Protein AF-A0A164AVZ6-F1 (afdb_monomer_lite)

Sequence (106 aa):
MTRRPTENCCLLKRELVEASGFGYREERVLPAMLRSVDRLLREVTGPLQDRCGPQARVLTAEVHGDEVRGLAFCPGKVLRYVLAARNRRIKTTEMLRLARSSRPAA

Structure (mmCIF, N/CA/C/O backbone):
data_AF-A0A164AVZ6-F1
#
_entry.id   AF-A0A164AVZ6-F1
#
loop_
_atom_site.group_PDB
_atom_site.id
_atom_site.type_symbol
_atom_site.label_atom_id
_atom_site.label_alt_id
_atom_site.label_comp_id
_atom_site.label_asym_id
_atom_site.label_entity_id
_atom_site.label_seq_id
_atom_site.pdbx_PDB_ins_code
_atom_site.Cartn_x
_atom_site.Cartn_y
_atom_site.Cartn_z
_atom_site.occupancy
_atom_site.B_iso_or_equiv
_atom_site.auth_seq_id
_atom_site.auth_comp_id
_atom_site.auth_asym_id
_atom_site.auth_atom_id
_atom_site.pdbx_PDB_model_num
ATOM 1 N N . MET A 1 1 ? 19.425 -33.911 -21.487 1.00 36.34 1 MET A N 1
ATOM 2 C CA . MET A 1 1 ? 18.498 -32.980 -22.172 1.00 36.34 1 MET A CA 1
ATOM 3 C C . MET A 1 1 ? 18.351 -31.710 -21.340 1.00 36.34 1 MET A C 1
ATOM 5 O O . MET A 1 1 ? 17.480 -31.635 -20.486 1.00 36.34 1 MET A O 1
ATOM 9 N N . THR A 1 2 ? 19.228 -30.728 -21.532 1.00 31.94 2 THR A N 1
ATOM 10 C CA . THR A 1 2 ? 19.170 -29.433 -20.837 1.00 31.94 2 THR A CA 1
ATOM 11 C C . THR A 1 2 ? 18.473 -28.418 -21.741 1.00 31.94 2 THR A C 1
ATOM 13 O O . THR A 1 2 ? 19.026 -27.957 -22.737 1.00 31.94 2 THR A O 1
ATOM 16 N N . ARG A 1 3 ? 17.206 -28.112 -21.434 1.00 36.84 3 ARG A N 1
ATOM 17 C CA . ARG A 1 3 ? 16.460 -27.039 -22.104 1.00 36.84 3 ARG A CA 1
ATOM 18 C C . ARG A 1 3 ? 17.034 -25.691 -21.663 1.00 36.84 3 ARG A C 1
ATOM 20 O O . ARG A 1 3 ? 17.064 -25.392 -20.473 1.00 36.84 3 ARG A O 1
ATOM 27 N N . ARG A 1 4 ? 17.486 -24.898 -22.636 1.00 49.94 4 ARG A N 1
ATOM 28 C CA . ARG A 1 4 ? 17.880 -23.492 -22.469 1.00 49.94 4 ARG A CA 1
ATOM 29 C C . ARG A 1 4 ? 16.683 -22.689 -21.930 1.00 49.94 4 ARG A C 1
ATOM 31 O O . ARG A 1 4 ? 15.599 -22.830 -22.500 1.00 49.94 4 ARG A O 1
ATOM 38 N N . PRO A 1 5 ? 16.833 -21.829 -20.911 1.00 37.97 5 PRO A N 1
ATOM 39 C CA . PRO A 1 5 ? 15.819 -20.836 -20.613 1.00 37.97 5 PRO A CA 1
ATOM 40 C C . PRO A 1 5 ? 16.030 -19.617 -21.520 1.00 37.97 5 PRO A C 1
ATOM 42 O O . PRO A 1 5 ? 16.968 -18.845 -21.360 1.00 37.97 5 PRO A O 1
ATOM 45 N N . THR A 1 6 ? 15.137 -19.537 -22.504 1.00 41.84 6 THR A N 1
ATOM 46 C CA . THR A 1 6 ? 14.626 -18.377 -23.252 1.00 41.84 6 THR A CA 1
ATOM 47 C C . THR A 1 6 ? 15.135 -16.982 -22.866 1.00 41.84 6 THR A C 1
ATOM 49 O O . THR A 1 6 ? 14.939 -16.499 -21.751 1.00 41.84 6 THR A O 1
ATOM 52 N N . GLU A 1 7 ? 15.631 -16.299 -23.895 1.00 41.47 7 GLU A N 1
ATOM 53 C CA . GLU A 1 7 ? 16.200 -14.947 -23.995 1.00 41.47 7 GLU A CA 1
ATOM 54 C C . GLU A 1 7 ? 15.246 -13.780 -23.637 1.00 41.47 7 GLU A C 1
ATOM 56 O O . GLU A 1 7 ? 15.577 -12.617 -23.849 1.00 41.47 7 GLU A O 1
ATOM 61 N N . ASN A 1 8 ? 14.091 -14.042 -23.014 1.00 38.91 8 ASN A N 1
ATOM 62 C CA . ASN A 1 8 ? 13.092 -13.013 -22.685 1.00 38.91 8 ASN A CA 1
ATOM 63 C C . ASN A 1 8 ? 13.305 -12.315 -21.327 1.00 38.91 8 ASN A C 1
ATOM 65 O O . ASN A 1 8 ? 12.695 -11.278 -21.075 1.00 38.91 8 ASN A O 1
ATOM 69 N N . CYS A 1 9 ? 14.181 -12.823 -20.451 1.00 36.72 9 CYS A N 1
ATOM 70 C CA . CYS A 1 9 ? 14.457 -12.190 -19.148 1.00 36.72 9 CYS A CA 1
ATOM 71 C C . CYS A 1 9 ? 15.317 -10.915 -19.247 1.00 36.72 9 CYS A C 1
ATOM 73 O O . CYS A 1 9 ? 15.373 -10.127 -18.303 1.00 36.72 9 CYS A O 1
ATOM 75 N N . CYS A 1 10 ? 15.990 -10.693 -20.377 1.00 39.62 10 CYS A N 1
ATOM 76 C CA . CYS A 1 10 ? 16.907 -9.565 -20.547 1.00 39.62 10 CYS A CA 1
ATOM 77 C C . CYS A 1 10 ? 16.208 -8.263 -20.976 1.00 39.62 10 CYS A C 1
ATOM 79 O O . CYS A 1 10 ? 16.800 -7.193 -20.847 1.00 39.62 10 CYS A O 1
ATOM 81 N N . LEU A 1 11 ? 14.956 -8.322 -21.442 1.00 41.47 11 LEU A N 1
ATOM 82 C CA . LEU A 1 11 ? 14.255 -7.149 -21.982 1.00 41.47 11 LEU A CA 1
ATOM 83 C C . LEU A 1 11 ? 13.739 -6.200 -20.890 1.00 41.47 11 LEU A C 1
ATOM 85 O O . LEU A 1 11 ? 13.842 -4.987 -21.043 1.00 41.47 11 LEU A O 1
ATOM 89 N N . LEU A 1 12 ? 13.331 -6.721 -19.727 1.00 41.62 12 LEU A N 1
ATOM 90 C CA . LEU A 1 12 ? 12.918 -5.877 -18.594 1.00 41.62 12 LEU A CA 1
ATOM 91 C C . LEU A 1 12 ? 14.091 -5.135 -17.932 1.00 41.62 12 LEU A C 1
ATOM 93 O O . LEU A 1 12 ? 13.892 -4.084 -17.328 1.00 41.62 12 LEU A O 1
ATOM 97 N N . LYS A 1 13 ? 15.325 -5.642 -18.069 1.00 42.19 13 LYS A N 1
ATOM 98 C CA . LYS A 1 13 ? 16.529 -4.924 -17.619 1.00 42.19 13 LYS A CA 1
ATOM 99 C C . LYS A 1 13 ? 16.971 -3.843 -18.604 1.00 42.19 13 LYS A C 1
ATOM 101 O O . LYS A 1 13 ? 17.581 -2.872 -18.171 1.00 42.19 13 LYS A O 1
ATOM 106 N N . ARG A 1 14 ? 16.665 -3.987 -19.898 1.00 37.44 14 ARG A N 1
ATOM 107 C CA . ARG A 1 14 ? 17.032 -2.994 -20.915 1.00 37.44 14 ARG A CA 1
ATOM 108 C C . ARG A 1 14 ? 16.081 -1.810 -20.958 1.00 37.44 14 ARG A C 1
ATOM 110 O O . ARG A 1 14 ? 16.566 -0.692 -20.983 1.00 37.44 14 ARG A O 1
ATOM 117 N N . GLU A 1 15 ? 14.770 -2.002 -20.845 1.00 37.34 15 GLU A N 1
ATOM 118 C CA . GLU A 1 15 ? 13.836 -0.862 -20.907 1.00 37.34 15 GLU A CA 1
ATOM 119 C C . GLU A 1 15 ? 13.956 0.106 -19.717 1.00 37.34 15 GLU A C 1
ATOM 121 O O . GLU A 1 15 ? 13.658 1.292 -19.848 1.00 37.34 15 GLU A O 1
ATOM 126 N N . LEU A 1 16 ? 14.441 -0.361 -18.562 1.00 42.44 16 LEU A N 1
ATOM 127 C CA . LEU A 1 16 ? 14.717 0.507 -17.411 1.00 42.44 16 LEU A CA 1
ATOM 128 C C . LEU A 1 16 ? 16.100 1.179 -17.457 1.00 42.44 16 LEU A C 1
ATOM 130 O O . LEU A 1 16 ? 16.306 2.158 -16.743 1.00 42.44 16 LEU A O 1
ATOM 134 N N . VAL A 1 17 ? 17.023 0.686 -18.291 1.00 44.66 17 VAL A N 1
ATOM 135 C CA . VAL A 1 17 ? 18.386 1.230 -18.439 1.00 44.66 17 VAL A CA 1
ATOM 136 C C . VAL A 1 17 ? 18.532 2.074 -19.713 1.00 44.66 17 VAL A C 1
ATOM 138 O O . VAL A 1 17 ? 19.211 3.090 -19.677 1.00 44.66 17 VAL A O 1
ATOM 141 N N . GLU A 1 18 ? 17.855 1.751 -20.817 1.00 35.22 18 GLU A N 1
ATOM 142 C CA . GLU A 1 18 ? 17.961 2.482 -22.096 1.00 35.22 18 GLU A CA 1
ATOM 143 C C . GLU A 1 18 ? 17.166 3.798 -22.133 1.00 35.22 18 GLU A C 1
ATOM 145 O O . GLU A 1 18 ? 17.383 4.626 -23.013 1.00 35.22 18 GLU A O 1
ATOM 150 N N . ALA A 1 19 ? 16.317 4.067 -21.137 1.00 41.97 19 ALA A N 1
ATOM 151 C CA . ALA A 1 19 ? 15.668 5.371 -20.990 1.00 41.97 19 ALA A CA 1
ATOM 152 C C . ALA A 1 19 ? 16.627 6.487 -20.508 1.00 41.97 19 ALA A C 1
ATOM 154 O O . ALA A 1 19 ? 16.217 7.643 -20.394 1.00 41.97 19 ALA A O 1
ATOM 155 N N . SER A 1 20 ? 17.906 6.186 -20.241 1.00 42.03 20 SER A N 1
ATOM 156 C CA . SER A 1 20 ? 18.941 7.185 -19.949 1.00 42.03 20 SER A CA 1
ATOM 157 C C . SER A 1 20 ? 19.516 7.806 -21.232 1.00 42.03 20 SER A C 1
ATOM 159 O O . SER A 1 20 ? 20.723 7.779 -21.470 1.00 42.03 20 SER A O 1
ATOM 161 N N . GLY A 1 21 ? 18.650 8.368 -22.075 1.00 38.00 21 GLY A N 1
ATOM 162 C CA . GLY A 1 21 ? 19.057 9.280 -23.140 1.00 38.00 21 GLY A CA 1
ATOM 163 C C . GLY A 1 21 ? 19.519 10.600 -22.524 1.00 38.00 21 GLY A C 1
ATOM 164 O O . GLY A 1 21 ? 18.708 11.369 -22.008 1.00 38.00 21 GLY A O 1
ATOM 165 N N . PHE A 1 22 ? 20.830 10.835 -22.532 1.00 48.91 22 PHE A N 1
ATOM 166 C CA . PHE A 1 22 ? 21.452 12.090 -22.119 1.00 48.91 22 PHE A CA 1
ATOM 167 C C . PHE A 1 22 ? 20.953 13.255 -22.986 1.00 48.91 22 PHE A C 1
ATOM 169 O O . PHE A 1 22 ? 21.159 13.280 -24.195 1.00 48.91 22 PHE A O 1
ATOM 176 N N . GLY A 1 23 ? 20.348 14.248 -22.340 1.00 34.38 23 GLY A N 1
ATOM 177 C CA . GLY A 1 23 ? 20.019 15.542 -22.922 1.00 34.38 23 GLY A CA 1
ATOM 178 C C . GLY A 1 23 ? 19.846 16.551 -21.795 1.00 34.38 23 GLY A C 1
ATOM 179 O O . GLY A 1 23 ? 18.800 16.590 -21.152 1.00 34.38 23 GLY A O 1
ATOM 180 N N . TYR A 1 24 ? 20.886 17.337 -21.512 1.00 42.44 24 TYR A N 1
ATOM 181 C CA . TYR A 1 24 ? 20.781 18.470 -20.597 1.00 42.44 24 TYR A CA 1
ATOM 182 C C . TYR A 1 24 ? 20.049 19.596 -21.324 1.00 42.44 24 TYR A C 1
ATOM 184 O O . TYR A 1 24 ? 20.657 20.397 -22.030 1.00 42.44 24 TYR A O 1
ATOM 192 N N . ARG A 1 25 ? 18.724 19.634 -21.172 1.00 39.06 25 ARG A N 1
ATOM 193 C CA . ARG A 1 25 ? 17.940 20.843 -21.408 1.00 39.06 25 ARG A CA 1
ATOM 194 C C . ARG A 1 25 ? 17.221 21.207 -20.117 1.00 39.06 25 ARG A C 1
ATOM 196 O O . ARG A 1 25 ? 16.631 20.367 -19.442 1.00 39.06 25 ARG A O 1
ATOM 203 N N . GLU A 1 26 ? 17.425 22.455 -19.748 1.00 45.75 26 GLU A N 1
ATOM 204 C CA . GLU A 1 26 ? 17.208 23.061 -18.446 1.00 45.75 26 GLU A CA 1
ATOM 205 C C . GLU A 1 26 ? 15.714 23.200 -18.138 1.00 45.75 26 GLU A C 1
ATOM 207 O O . GLU A 1 26 ? 15.102 24.231 -18.381 1.00 45.75 26 GLU A O 1
ATOM 212 N N . GLU A 1 27 ? 15.099 22.134 -17.628 1.00 44.06 27 GLU A N 1
ATOM 213 C CA . GLU A 1 27 ? 13.698 22.169 -17.204 1.00 44.06 27 GLU A CA 1
ATOM 214 C C . GLU A 1 27 ? 13.508 21.264 -15.983 1.00 44.06 27 GLU A C 1
ATOM 216 O O . GLU A 1 27 ? 13.199 20.083 -16.104 1.00 44.06 27 GLU A O 1
ATOM 221 N N . ARG A 1 28 ? 13.823 21.810 -14.793 1.00 52.69 28 ARG A N 1
ATOM 222 C CA . ARG A 1 28 ? 13.678 21.200 -13.446 1.00 52.69 28 ARG A CA 1
ATOM 223 C C . ARG A 1 28 ? 13.723 19.665 -13.446 1.00 52.69 28 ARG A C 1
ATOM 225 O O . ARG A 1 28 ? 12.793 18.979 -13.024 1.00 52.69 28 ARG A O 1
ATOM 232 N N . VAL A 1 29 ? 14.827 19.127 -13.951 1.00 53.75 29 VAL A N 1
ATOM 233 C CA . VAL A 1 29 ? 15.022 17.692 -14.120 1.00 53.75 29 VAL A CA 1
ATOM 234 C C . VAL A 1 29 ? 15.394 17.128 -12.754 1.00 53.75 29 VAL A C 1
ATOM 236 O O . VAL A 1 29 ? 16.546 17.225 -12.335 1.00 53.75 29 VAL A O 1
ATOM 239 N N . LEU A 1 30 ? 14.429 16.549 -12.034 1.00 51.72 30 LEU A N 1
ATOM 240 C CA . LEU A 1 30 ? 14.764 15.710 -10.883 1.00 51.72 30 LEU A CA 1
ATOM 241 C C . LEU A 1 30 ? 15.789 14.656 -11.350 1.00 51.72 30 LEU A C 1
ATOM 243 O O . LEU A 1 30 ? 15.571 14.046 -12.407 1.00 51.72 30 LEU A O 1
ATOM 247 N N . PRO A 1 31 ? 16.901 14.449 -10.616 1.00 67.25 31 PRO A N 1
ATOM 248 C CA . PRO A 1 31 ? 17.909 13.446 -10.945 1.00 67.25 31 PRO A CA 1
ATOM 249 C C . PRO A 1 31 ? 17.263 12.121 -11.360 1.00 67.25 31 PRO A C 1
ATOM 251 O O . PRO A 1 31 ? 16.274 11.705 -10.758 1.00 67.25 31 PRO A O 1
ATOM 254 N N . ALA A 1 32 ? 17.799 11.438 -12.378 1.00 68.25 32 ALA A N 1
ATOM 255 C CA . ALA A 1 32 ? 17.195 10.222 -12.942 1.00 68.25 32 ALA A CA 1
ATOM 256 C C . ALA A 1 32 ? 16.834 9.156 -11.882 1.00 68.25 32 ALA A C 1
ATOM 258 O O . ALA A 1 32 ? 15.815 8.482 -12.009 1.00 68.25 32 ALA A O 1
ATOM 259 N N . MET A 1 33 ? 17.621 9.079 -10.806 1.00 70.69 33 MET A N 1
ATOM 260 C CA . MET A 1 33 ? 17.371 8.230 -9.639 1.00 70.69 33 MET A CA 1
ATOM 261 C C . MET A 1 33 ? 16.091 8.596 -8.866 1.00 70.69 33 MET A C 1
ATOM 263 O O . MET A 1 33 ? 15.378 7.712 -8.412 1.00 70.69 33 MET A O 1
ATOM 267 N N . LEU A 1 34 ? 15.755 9.878 -8.719 1.00 69.06 34 LEU A N 1
ATOM 268 C CA . LEU A 1 34 ? 14.514 10.275 -8.044 1.00 69.06 34 LEU A CA 1
ATOM 269 C C . LEU A 1 34 ? 13.285 9.908 -8.883 1.00 69.06 34 LEU A C 1
ATOM 271 O O . LEU A 1 34 ? 12.279 9.463 -8.342 1.00 69.06 34 LEU A O 1
ATOM 275 N N . ARG A 1 35 ? 13.397 9.975 -10.216 1.00 73.00 35 ARG A N 1
ATOM 276 C CA . ARG A 1 35 ? 12.316 9.554 -11.122 1.00 73.00 35 ARG A CA 1
ATOM 277 C C . ARG A 1 35 ? 12.015 8.059 -11.041 1.00 73.00 35 ARG A C 1
ATOM 279 O O . ARG A 1 35 ? 10.850 7.677 -11.147 1.00 73.00 35 ARG A O 1
ATOM 286 N N . SER A 1 36 ? 13.029 7.211 -10.858 1.00 80.56 36 SER A N 1
ATOM 287 C CA . SER A 1 36 ? 12.806 5.770 -10.687 1.00 80.56 36 SER A CA 1
ATOM 288 C C . SER A 1 36 ? 12.140 5.454 -9.346 1.00 80.56 36 SER A C 1
ATOM 290 O O . SER A 1 36 ? 11.244 4.611 -9.303 1.00 80.56 36 SER A O 1
ATOM 292 N N . VAL A 1 37 ? 12.494 6.180 -8.281 1.00 82.81 37 VAL A N 1
ATOM 293 C CA . VAL A 1 37 ? 11.837 6.076 -6.968 1.00 82.81 37 VAL A CA 1
ATOM 294 C C . VAL A 1 37 ? 10.378 6.530 -7.039 1.00 82.81 37 VAL A C 1
ATOM 296 O O . VAL A 1 37 ? 9.492 5.800 -6.596 1.00 82.81 37 VAL A O 1
ATOM 299 N N . ASP A 1 38 ? 10.098 7.679 -7.655 1.00 87.19 38 ASP A N 1
ATOM 300 C CA . ASP A 1 38 ? 8.727 8.177 -7.825 1.00 87.19 38 ASP A CA 1
ATOM 301 C C . ASP A 1 38 ? 7.864 7.199 -8.625 1.00 87.19 38 ASP A C 1
ATOM 303 O O . ASP A 1 38 ? 6.702 6.951 -8.290 1.00 87.19 38 ASP A O 1
ATOM 307 N N . ARG A 1 39 ? 8.436 6.609 -9.680 1.00 87.25 39 ARG A N 1
ATOM 308 C CA . ARG A 1 39 ? 7.766 5.583 -10.479 1.00 87.25 39 ARG A CA 1
ATOM 309 C C . ARG A 1 39 ? 7.443 4.349 -9.639 1.00 87.25 39 ARG A C 1
ATOM 311 O O . ARG A 1 39 ? 6.299 3.904 -9.663 1.00 87.25 39 ARG A O 1
ATOM 318 N N . LEU A 1 40 ? 8.405 3.847 -8.865 1.00 88.69 40 LEU A N 1
ATOM 319 C CA . LEU A 1 40 ? 8.206 2.705 -7.971 1.00 88.69 40 LEU A CA 1
ATOM 320 C C . LEU A 1 40 ? 7.084 2.974 -6.961 1.00 88.69 40 LEU A C 1
ATOM 322 O O . LEU A 1 40 ? 6.180 2.155 -6.794 1.00 88.69 40 LEU A O 1
ATOM 326 N N . LEU A 1 41 ? 7.098 4.146 -6.322 1.00 90.75 41 LEU A N 1
ATOM 327 C CA . LEU A 1 41 ? 6.058 4.533 -5.373 1.00 90.75 41 LEU A CA 1
ATOM 328 C C . LEU A 1 41 ? 4.681 4.602 -6.041 1.00 90.75 41 LEU A C 1
ATOM 330 O O . LEU A 1 41 ? 3.707 4.125 -5.456 1.00 90.75 41 LEU A O 1
ATOM 334 N N . ARG A 1 42 ? 4.573 5.130 -7.267 1.00 90.06 42 ARG A N 1
ATOM 335 C CA . ARG A 1 42 ? 3.306 5.162 -8.022 1.00 90.06 42 ARG A CA 1
ATOM 336 C C . ARG A 1 42 ? 2.797 3.764 -8.367 1.00 90.06 42 ARG A C 1
ATOM 338 O O . ARG A 1 42 ? 1.605 3.509 -8.212 1.00 90.06 42 ARG A O 1
ATOM 345 N N . GLU A 1 43 ? 3.687 2.864 -8.780 1.00 90.00 43 GLU A N 1
ATOM 346 C CA . GLU A 1 43 ? 3.347 1.474 -9.111 1.00 90.00 43 GLU A CA 1
ATOM 347 C C . GLU A 1 43 ? 2.814 0.697 -7.897 1.00 90.00 43 GLU A C 1
ATOM 349 O O . GLU A 1 43 ? 1.915 -0.130 -8.043 1.00 90.00 43 GLU A O 1
ATOM 354 N N . VAL A 1 44 ? 3.308 0.997 -6.693 1.00 93.75 44 VAL A N 1
ATOM 355 C CA . VAL A 1 44 ? 2.814 0.402 -5.440 1.00 93.75 44 VAL A CA 1
ATOM 356 C C . VAL A 1 44 ? 1.532 1.074 -4.943 1.00 93.75 44 VAL A C 1
ATOM 358 O O . VAL A 1 44 ? 0.633 0.394 -4.442 1.00 93.75 44 VAL A O 1
ATOM 361 N N . THR A 1 45 ? 1.438 2.402 -5.052 1.00 94.25 45 THR A N 1
ATOM 362 C CA . THR A 1 45 ? 0.390 3.194 -4.390 1.00 94.25 45 THR A CA 1
ATOM 363 C C . THR A 1 45 ? -1.013 2.827 -4.859 1.00 94.25 45 THR A C 1
ATOM 365 O O . THR A 1 45 ? -1.886 2.655 -4.012 1.00 94.25 45 THR A O 1
ATOM 368 N N . GLY A 1 46 ? -1.229 2.665 -6.169 1.00 93.75 46 GLY A N 1
ATOM 369 C CA . GLY A 1 46 ? -2.544 2.307 -6.720 1.00 93.75 46 GLY A CA 1
ATOM 370 C C . GLY A 1 46 ? -3.076 0.984 -6.153 1.00 93.75 46 GLY A C 1
ATOM 371 O O . GLY A 1 46 ? -4.052 1.003 -5.405 1.00 93.75 46 GLY A O 1
ATOM 372 N N . PRO A 1 47 ? -2.377 -0.146 -6.375 1.00 94.12 47 PRO A N 1
ATOM 373 C CA . PRO A 1 47 ? -2.777 -1.443 -5.827 1.00 94.12 47 PRO A CA 1
ATOM 374 C C . PRO A 1 47 ? -2.955 -1.441 -4.303 1.00 94.12 47 PRO A C 1
ATOM 376 O O . PRO A 1 47 ? -3.841 -2.111 -3.769 1.00 94.12 47 PRO A O 1
ATOM 379 N N . LEU A 1 48 ? -2.109 -0.699 -3.579 1.00 94.81 48 LEU A N 1
ATOM 380 C CA . LEU A 1 48 ? -2.223 -0.567 -2.130 1.00 94.81 48 LEU A CA 1
ATOM 381 C C . LEU A 1 48 ? -3.520 0.145 -1.722 1.00 94.81 48 LEU A C 1
ATOM 383 O O . LEU A 1 48 ? -4.185 -0.313 -0.792 1.00 94.81 48 LEU A O 1
ATOM 387 N N . GLN A 1 49 ? -3.886 1.234 -2.398 1.00 95.25 49 GLN A N 1
ATOM 388 C CA . GLN A 1 49 ? -5.123 1.968 -2.130 1.00 95.25 49 GLN A CA 1
ATOM 389 C C . GLN A 1 49 ? -6.364 1.181 -2.552 1.00 95.25 49 GLN A C 1
ATOM 391 O O . GLN A 1 49 ? -7.333 1.164 -1.796 1.00 95.25 49 GLN A O 1
ATOM 396 N N . ASP A 1 50 ? -6.309 0.452 -3.667 1.00 94.31 50 ASP A N 1
ATOM 397 C CA . ASP A 1 50 ? -7.394 -0.439 -4.100 1.00 94.31 50 ASP A CA 1
ATOM 398 C C . ASP A 1 50 ? -7.713 -1.494 -3.032 1.00 94.31 50 ASP A C 1
ATOM 400 O O . ASP A 1 50 ? -8.865 -1.875 -2.832 1.00 94.31 50 ASP A O 1
ATOM 404 N N . ARG A 1 51 ? -6.687 -1.963 -2.309 1.00 93.31 51 ARG A N 1
ATOM 405 C CA . ARG A 1 51 ? -6.844 -3.010 -1.296 1.00 93.31 51 ARG A CA 1
ATOM 406 C C . ARG A 1 51 ? -7.115 -2.499 0.116 1.00 93.31 51 ARG A C 1
ATOM 408 O O . ARG A 1 51 ? -7.824 -3.161 0.871 1.00 93.31 51 ARG A O 1
ATOM 415 N N . CYS A 1 52 ? -6.502 -1.387 0.508 1.00 93.88 52 CYS A N 1
ATOM 416 C CA . CYS A 1 52 ? -6.514 -0.896 1.888 1.00 93.88 52 CYS A CA 1
ATOM 417 C C . CYS A 1 52 ? -7.269 0.432 2.066 1.00 93.88 52 CYS A C 1
ATOM 419 O O . CYS A 1 52 ? -7.381 0.922 3.191 1.00 93.88 52 CYS A O 1
ATOM 421 N N . GLY A 1 53 ? -7.784 1.004 0.980 1.00 94.19 53 GLY A N 1
ATOM 422 C CA . GLY A 1 53 ? -8.493 2.275 0.948 1.00 94.19 53 GLY A CA 1
ATOM 423 C C . GLY A 1 53 ? -7.594 3.480 0.634 1.00 94.19 53 GLY A C 1
ATOM 424 O O . GLY A 1 53 ? -6.365 3.417 0.744 1.00 94.19 53 GLY A O 1
ATOM 425 N N . PRO A 1 54 ? -8.200 4.633 0.302 1.00 95.75 54 PRO A N 1
ATOM 426 C CA . PRO A 1 54 ? -7.500 5.819 -0.204 1.00 95.75 54 PRO A CA 1
ATOM 427 C C . PRO A 1 54 ? -6.574 6.490 0.820 1.00 95.75 54 PRO A C 1
ATOM 429 O O . PRO A 1 54 ? -5.733 7.312 0.460 1.00 95.75 54 PRO A O 1
ATOM 432 N N . GLN A 1 55 ? -6.709 6.158 2.106 1.00 94.62 55 GLN A N 1
ATOM 433 C CA . GLN A 1 55 ? -5.846 6.657 3.180 1.00 94.62 55 GLN A CA 1
ATOM 434 C C . GLN A 1 55 ? -4.567 5.826 3.355 1.00 94.62 55 GLN A C 1
ATOM 436 O O . GLN A 1 55 ? -3.706 6.202 4.149 1.00 94.62 55 GLN A O 1
ATOM 441 N N . ALA A 1 56 ? -4.416 4.717 2.626 1.00 95.88 56 ALA A N 1
ATOM 442 C CA . ALA A 1 56 ? -3.206 3.914 2.678 1.00 95.88 56 ALA A CA 1
ATOM 443 C C . ALA A 1 56 ? -2.002 4.691 2.119 1.00 95.88 56 ALA A C 1
ATOM 445 O O . ALA A 1 56 ? -2.096 5.372 1.090 1.00 95.88 56 ALA A O 1
ATOM 446 N N . ARG A 1 57 ? -0.864 4.612 2.808 1.00 96.00 57 ARG A N 1
ATOM 447 C CA . ARG A 1 57 ? 0.380 5.305 2.445 1.00 96.00 57 ARG A CA 1
ATOM 448 C C . ARG A 1 57 ? 1.553 4.339 2.506 1.00 96.00 57 ARG A C 1
ATOM 450 O O . ARG A 1 57 ? 1.680 3.586 3.468 1.00 96.00 57 ARG A O 1
ATOM 457 N N . VAL A 1 58 ? 2.406 4.372 1.488 1.00 96.31 58 VAL A N 1
ATOM 458 C CA . VAL A 1 58 ? 3.673 3.632 1.477 1.00 96.31 58 VAL A CA 1
ATOM 459 C C . VAL A 1 58 ? 4.634 4.304 2.459 1.00 96.31 58 VAL A C 1
ATOM 461 O O . VAL A 1 58 ? 4.784 5.522 2.428 1.00 96.31 58 VAL A O 1
ATOM 464 N N . LEU A 1 59 ? 5.255 3.520 3.340 1.00 95.25 59 LEU A N 1
ATOM 465 C CA . LEU A 1 59 ? 6.295 3.980 4.266 1.00 95.25 59 LEU A CA 1
ATOM 466 C C . LEU A 1 59 ? 7.685 3.611 3.752 1.00 95.25 59 LEU A C 1
ATOM 468 O O . LEU A 1 59 ? 8.605 4.418 3.812 1.00 95.25 59 LEU A O 1
ATOM 472 N N . THR A 1 60 ? 7.827 2.387 3.242 1.00 94.88 60 THR A N 1
ATOM 473 C CA . THR A 1 60 ? 9.071 1.879 2.658 1.00 94.88 60 THR A CA 1
ATOM 474 C C . THR A 1 60 ? 8.773 1.099 1.384 1.00 94.88 60 THR A C 1
ATOM 476 O O . THR A 1 60 ? 7.670 0.566 1.220 1.00 94.88 60 THR A O 1
ATOM 479 N N . ALA A 1 61 ? 9.748 1.031 0.480 1.00 94.12 61 ALA A N 1
ATOM 480 C CA . ALA A 1 61 ? 9.691 0.224 -0.731 1.00 94.12 61 ALA A CA 1
ATOM 481 C C . ALA A 1 61 ? 11.089 -0.312 -1.052 1.00 94.12 61 ALA A C 1
ATOM 483 O O . ALA A 1 61 ? 12.042 0.451 -1.183 1.00 94.12 61 ALA A O 1
ATOM 484 N N . GLU A 1 62 ? 11.196 -1.625 -1.182 1.00 92.56 62 GLU A N 1
ATOM 485 C CA . GLU A 1 62 ? 12.427 -2.352 -1.462 1.00 92.56 62 GLU A CA 1
ATOM 486 C C . GLU A 1 62 ? 12.184 -3.310 -2.625 1.00 92.56 62 GLU A C 1
ATOM 488 O O . GLU A 1 62 ? 11.184 -4.034 -2.645 1.00 92.56 62 GLU A O 1
ATOM 493 N N . VAL A 1 63 ? 13.101 -3.337 -3.590 1.00 90.94 63 VAL A N 1
ATOM 494 C CA . VAL A 1 63 ? 13.022 -4.238 -4.745 1.00 90.94 63 VAL A CA 1
ATOM 495 C C . VAL A 1 63 ? 13.762 -5.535 -4.424 1.00 90.94 63 VAL A C 1
ATOM 497 O O . VAL A 1 63 ? 14.957 -5.530 -4.143 1.00 90.94 63 VAL A O 1
ATOM 500 N N . HIS A 1 64 ? 13.045 -6.652 -4.493 1.00 88.50 64 HIS A N 1
ATOM 501 C CA . HIS A 1 64 ? 13.514 -8.007 -4.212 1.00 88.50 64 HIS A CA 1
ATOM 502 C C . HIS A 1 64 ? 13.264 -8.895 -5.437 1.00 88.50 64 HIS A C 1
ATOM 504 O O . HIS A 1 64 ? 12.259 -9.603 -5.516 1.00 88.50 64 HIS A O 1
ATOM 510 N N . GLY A 1 65 ? 14.170 -8.852 -6.417 1.00 89.12 65 GLY A N 1
ATOM 511 C CA . GLY A 1 65 ? 13.999 -9.579 -7.681 1.00 89.12 65 GLY A CA 1
ATOM 512 C C . GLY A 1 65 ? 12.751 -9.110 -8.437 1.00 89.12 65 GLY A C 1
ATOM 513 O O . GLY A 1 65 ? 12.669 -7.946 -8.815 1.00 89.12 65 GLY A O 1
ATOM 514 N N . ASP A 1 66 ? 11.779 -10.009 -8.616 1.00 88.75 66 ASP A N 1
ATOM 515 C CA . ASP A 1 66 ? 10.495 -9.738 -9.289 1.00 88.75 66 ASP A CA 1
ATOM 516 C C . ASP A 1 66 ? 9.407 -9.195 -8.332 1.00 88.75 66 ASP A C 1
ATOM 518 O O . ASP A 1 66 ? 8.233 -9.085 -8.704 1.00 88.75 66 ASP A O 1
ATOM 522 N N . GLU A 1 67 ? 9.753 -8.898 -7.079 1.00 92.38 67 GLU A N 1
ATOM 523 C CA . GLU A 1 67 ? 8.821 -8.401 -6.067 1.00 92.38 67 GLU A CA 1
ATOM 524 C C . GLU A 1 67 ? 9.239 -7.034 -5.531 1.00 92.38 67 GLU A C 1
ATOM 526 O O . GLU A 1 67 ? 10.420 -6.741 -5.367 1.00 92.38 67 GLU A O 1
ATOM 531 N N . VAL A 1 68 ? 8.252 -6.221 -5.165 1.00 94.50 68 VAL A N 1
ATOM 532 C CA . VAL A 1 68 ? 8.453 -5.027 -4.341 1.00 94.50 68 VAL A CA 1
ATOM 533 C C . VAL A 1 68 ? 7.864 -5.300 -2.968 1.00 94.50 68 VAL A C 1
ATOM 535 O O . VAL A 1 68 ? 6.703 -5.696 -2.846 1.00 94.50 68 VAL A O 1
ATOM 538 N N . ARG A 1 69 ? 8.658 -5.106 -1.922 1.00 95.56 69 ARG A N 1
ATOM 539 C CA . ARG A 1 69 ? 8.267 -5.342 -0.531 1.00 95.56 69 ARG A CA 1
ATOM 540 C C . ARG A 1 69 ? 8.382 -4.053 0.257 1.00 95.56 69 ARG A C 1
ATOM 542 O O . ARG A 1 69 ? 9.192 -3.193 -0.065 1.00 95.56 69 ARG A O 1
ATOM 549 N N . GLY A 1 70 ? 7.593 -3.926 1.309 1.00 96.44 70 GLY A N 1
ATOM 550 C CA . GLY A 1 70 ? 7.732 -2.778 2.188 1.00 96.44 70 GLY A CA 1
ATOM 551 C C . GLY A 1 70 ? 6.666 -2.706 3.256 1.00 96.44 70 GLY A C 1
ATOM 552 O O . GLY A 1 70 ? 5.880 -3.637 3.459 1.00 96.44 70 GLY A O 1
ATOM 553 N N . LEU A 1 71 ? 6.654 -1.574 3.943 1.00 97.75 71 LEU A N 1
ATOM 554 C CA . LEU A 1 71 ? 5.669 -1.237 4.951 1.00 97.75 71 LEU A CA 1
ATOM 555 C C . LEU A 1 71 ? 4.710 -0.181 4.418 1.00 97.75 71 LEU A C 1
ATOM 557 O O . LEU A 1 71 ? 5.090 0.727 3.679 1.00 97.75 71 LEU A O 1
ATOM 561 N N . ALA A 1 72 ? 3.459 -0.294 4.834 1.00 97.38 72 ALA A N 1
ATOM 562 C CA . ALA A 1 72 ? 2.417 0.668 4.555 1.00 97.38 72 ALA A CA 1
ATOM 563 C C . ALA A 1 72 ? 1.682 1.032 5.840 1.00 97.38 72 ALA A C 1
ATOM 565 O O . ALA A 1 72 ? 1.423 0.184 6.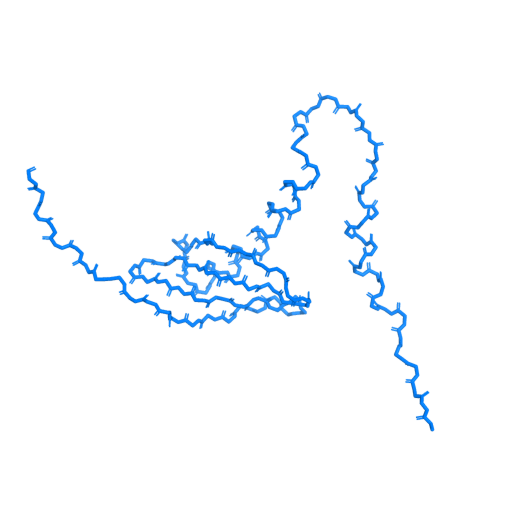696 1.00 97.38 72 ALA A O 1
ATOM 566 N N . PHE A 1 73 ? 1.302 2.294 5.945 1.00 96.19 73 PHE A N 1
ATOM 567 C CA . PHE A 1 73 ? 0.376 2.772 6.951 1.00 96.19 73 PHE A CA 1
ATOM 568 C C . PHE A 1 73 ? -1.044 2.736 6.396 1.00 96.19 73 PHE A C 1
ATOM 570 O O . PHE A 1 73 ? -1.293 3.123 5.254 1.00 96.19 73 PHE A O 1
ATOM 577 N N . CYS A 1 74 ? -1.984 2.294 7.218 1.00 92.56 74 CYS A N 1
ATOM 578 C CA . CYS A 1 74 ? -3.418 2.448 7.019 1.00 92.56 74 CYS A CA 1
ATOM 579 C C . CYS A 1 74 ? -4.019 2.985 8.324 1.00 92.56 74 CYS A C 1
ATOM 581 O O . CYS A 1 74 ? -3.408 2.815 9.382 1.00 92.56 74 CYS A O 1
ATOM 583 N N . PRO A 1 75 ? -5.210 3.601 8.300 1.00 90.50 75 PRO A N 1
ATOM 584 C CA . PRO A 1 75 ? -5.845 4.092 9.519 1.00 90.50 75 PRO A CA 1
ATOM 585 C C . PRO A 1 75 ? -5.860 3.025 10.623 1.00 90.50 75 PRO A C 1
ATOM 587 O O . PRO A 1 75 ? -6.452 1.956 10.472 1.00 90.50 75 PRO A O 1
ATOM 590 N N . GLY A 1 76 ? -5.155 3.304 11.721 1.00 90.81 76 GLY A N 1
ATOM 591 C CA . GLY A 1 76 ? -5.080 2.424 12.886 1.00 90.81 76 GLY A CA 1
ATOM 592 C C . GLY A 1 76 ? -4.162 1.202 12.763 1.00 90.81 76 GLY A C 1
ATOM 593 O O . GLY A 1 76 ? -4.171 0.381 13.677 1.00 90.81 76 GLY A O 1
ATOM 594 N N . LYS A 1 77 ? -3.371 1.034 11.693 1.00 94.31 77 LYS A N 1
ATOM 595 C CA . LYS A 1 77 ? -2.462 -0.119 11.563 1.00 94.31 77 LYS A CA 1
ATOM 596 C C . LYS A 1 77 ? -1.281 0.094 10.621 1.00 94.31 77 LYS A C 1
ATOM 598 O O . LYS A 1 77 ? -1.343 0.864 9.667 1.00 94.31 77 LYS A O 1
ATOM 603 N N . VAL A 1 78 ? -0.224 -0.675 10.855 1.00 96.19 78 VAL A N 1
ATOM 604 C CA . VAL A 1 78 ? 0.915 -0.828 9.946 1.00 96.19 78 VAL A CA 1
ATOM 605 C C . VAL A 1 78 ? 0.864 -2.220 9.334 1.00 96.19 78 VAL A C 1
ATOM 607 O O . VAL A 1 78 ? 0.669 -3.225 10.024 1.00 96.19 78 VAL A O 1
ATOM 610 N N . LEU A 1 79 ? 1.030 -2.277 8.021 1.00 97.06 79 LEU A N 1
ATOM 611 C CA . LEU A 1 79 ? 0.982 -3.488 7.220 1.00 97.06 79 LEU A CA 1
ATOM 612 C C . LEU A 1 79 ? 2.340 -3.713 6.559 1.00 97.06 79 LEU A C 1
ATOM 614 O O . LEU A 1 79 ? 2.965 -2.764 6.094 1.00 97.06 79 LEU A O 1
ATOM 618 N N . ARG A 1 80 ? 2.753 -4.970 6.426 1.00 97.81 80 ARG A N 1
ATOM 619 C CA . ARG A 1 80 ? 3.753 -5.373 5.434 1.00 97.81 80 ARG A CA 1
ATOM 620 C C . ARG A 1 80 ? 3.035 -5.661 4.127 1.00 97.81 80 ARG A C 1
ATOM 622 O O . ARG A 1 80 ? 2.016 -6.349 4.156 1.00 97.81 80 ARG A O 1
ATOM 629 N N . TYR A 1 81 ? 3.556 -5.188 3.002 1.00 97.25 81 TYR A N 1
ATOM 630 C CA . TYR A 1 81 ? 3.040 -5.519 1.679 1.00 97.25 81 TYR A CA 1
ATOM 631 C C . TYR A 1 81 ? 4.086 -6.216 0.806 1.00 97.25 81 TYR A C 1
ATOM 633 O O . TYR A 1 81 ? 5.292 -6.073 1.008 1.00 97.25 81 TYR A O 1
ATOM 641 N N . VAL A 1 82 ? 3.594 -6.986 -0.163 1.00 96.81 82 VAL A N 1
ATOM 642 C CA . VAL A 1 82 ? 4.376 -7.611 -1.233 1.00 96.81 82 VAL A CA 1
ATOM 643 C C . VAL A 1 82 ? 3.609 -7.429 -2.535 1.00 96.81 82 VAL A C 1
ATOM 645 O O . VAL A 1 82 ? 2.491 -7.929 -2.661 1.00 96.81 82 VAL A O 1
ATOM 648 N N . LEU A 1 83 ? 4.191 -6.714 -3.489 1.00 95.25 83 LEU A N 1
ATOM 649 C CA . LEU A 1 83 ? 3.675 -6.536 -4.840 1.00 95.25 83 LEU A CA 1
ATOM 650 C C . LEU A 1 83 ? 4.484 -7.412 -5.795 1.00 95.25 83 LEU A C 1
ATOM 652 O O . LEU A 1 83 ? 5.687 -7.216 -5.946 1.00 95.25 83 LEU A O 1
ATOM 656 N N . ALA A 1 84 ? 3.830 -8.366 -6.451 1.00 91.31 84 ALA A N 1
ATOM 657 C CA . ALA A 1 84 ? 4.479 -9.180 -7.474 1.00 91.31 84 ALA A CA 1
ATOM 658 C C . ALA A 1 84 ? 4.427 -8.471 -8.837 1.0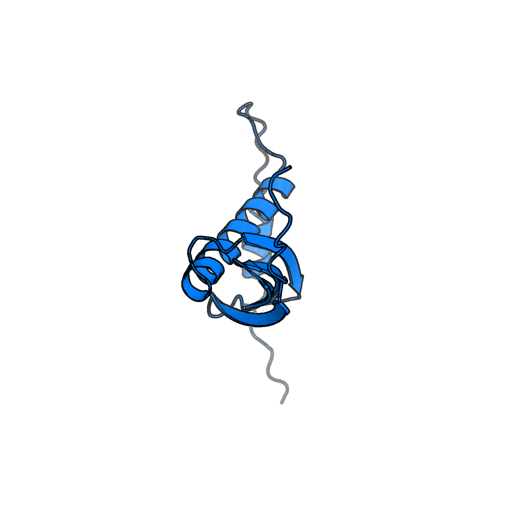0 91.31 84 ALA A C 1
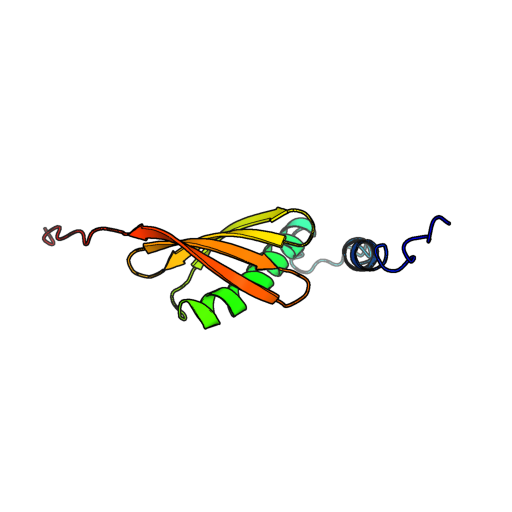ATOM 660 O O . ALA A 1 84 ? 3.340 -8.140 -9.320 1.00 91.31 84 ALA A O 1
ATOM 661 N N . ALA A 1 85 ? 5.576 -8.292 -9.495 1.00 81.81 85 ALA A N 1
ATOM 662 C CA . ALA A 1 85 ? 5.670 -7.580 -10.774 1.00 81.81 85 ALA A CA 1
ATOM 663 C C . ALA A 1 85 ? 4.834 -8.240 -11.885 1.00 81.81 85 ALA A C 1
ATOM 665 O O . ALA A 1 85 ? 4.219 -7.554 -12.698 1.00 81.81 85 ALA A O 1
ATOM 666 N N . ARG A 1 86 ? 4.746 -9.578 -11.884 1.00 80.25 86 ARG A N 1
ATOM 667 C CA . ARG A 1 86 ? 4.089 -10.356 -12.952 1.00 80.25 86 ARG A CA 1
ATOM 668 C C . ARG A 1 86 ? 2.586 -10.129 -13.074 1.00 80.25 86 ARG A C 1
ATOM 670 O O . ARG A 1 86 ? 2.054 -10.181 -14.174 1.00 80.25 86 ARG A O 1
ATOM 677 N N . ASN A 1 87 ? 1.889 -9.955 -11.956 1.00 82.25 87 ASN A N 1
ATOM 678 C CA . ASN A 1 87 ? 0.425 -9.876 -11.936 1.00 82.25 87 ASN A CA 1
ATOM 679 C C . ASN A 1 87 ? -0.100 -8.618 -11.241 1.00 82.25 87 ASN A C 1
ATOM 681 O O . ASN A 1 87 ? -1.313 -8.478 -11.096 1.00 82.25 87 ASN A O 1
ATOM 685 N N . ARG A 1 88 ? 0.802 -7.738 -10.782 1.00 83.94 88 ARG A N 1
ATOM 686 C CA . ARG A 1 88 ? 0.497 -6.513 -10.030 1.00 83.94 88 ARG A CA 1
ATOM 687 C C . ARG A 1 88 ? -0.435 -6.747 -8.836 1.00 83.94 88 ARG A C 1
ATOM 689 O O . ARG A 1 88 ? -1.122 -5.834 -8.388 1.00 83.94 88 ARG A O 1
ATOM 696 N N . ARG A 1 89 ? -0.473 -7.971 -8.296 1.00 88.94 89 ARG A N 1
ATOM 697 C CA . ARG A 1 89 ? -1.280 -8.289 -7.117 1.00 88.94 89 ARG A CA 1
ATOM 698 C C . ARG A 1 89 ? -0.495 -7.945 -5.870 1.00 88.94 89 ARG A C 1
ATOM 700 O O . ARG A 1 89 ? 0.640 -8.392 -5.699 1.00 88.94 89 ARG A O 1
ATOM 707 N N . ILE A 1 90 ? -1.143 -7.208 -4.976 1.00 94.94 90 ILE A N 1
ATOM 708 C CA . ILE A 1 90 ? -0.573 -6.851 -3.686 1.00 94.94 90 ILE A CA 1
ATOM 709 C C . ILE A 1 90 ? -1.080 -7.790 -2.589 1.00 94.94 90 ILE A C 1
ATOM 711 O O . ILE A 1 90 ? -2.283 -7.922 -2.348 1.00 94.94 90 ILE A O 1
ATOM 715 N N . LYS A 1 91 ? -0.150 -8.442 -1.892 1.00 96.31 91 LYS A N 1
ATOM 716 C CA . LYS A 1 91 ? -0.378 -9.156 -0.630 1.00 96.31 91 LYS A CA 1
ATOM 717 C C . LYS A 1 91 ? -0.051 -8.226 0.534 1.00 96.31 91 LYS A C 1
ATOM 719 O O . LYS A 1 91 ? 0.822 -7.380 0.417 1.00 96.31 91 LYS A O 1
ATOM 724 N N . THR A 1 92 ? -0.771 -8.354 1.642 1.00 96.81 92 THR A N 1
ATOM 725 C CA . THR A 1 92 ? -0.667 -7.479 2.811 1.00 96.81 92 THR A CA 1
ATOM 726 C C . THR A 1 92 ? -0.879 -8.323 4.053 1.00 96.81 92 THR A C 1
ATOM 728 O O . THR A 1 92 ? -1.745 -9.201 4.073 1.00 96.81 92 THR A O 1
ATOM 731 N N . THR A 1 93 ? -0.073 -8.061 5.069 1.00 97.44 93 THR A N 1
ATOM 732 C CA . THR A 1 93 ? -0.113 -8.724 6.369 1.00 97.44 93 THR A CA 1
ATOM 733 C C . THR A 1 93 ? -0.081 -7.639 7.432 1.00 97.44 93 THR A C 1
ATOM 735 O O . THR A 1 93 ? 0.784 -6.766 7.388 1.00 97.44 93 THR A O 1
ATOM 738 N N . GLU A 1 94 ? -1.035 -7.657 8.361 1.00 95.88 94 GLU A N 1
ATOM 739 C CA . GLU A 1 94 ? -1.037 -6.730 9.495 1.00 95.88 94 GLU A CA 1
ATOM 740 C C . GLU A 1 94 ? 0.152 -7.043 10.401 1.00 95.88 94 GLU A C 1
ATOM 742 O O . GLU A 1 94 ? 0.327 -8.183 10.820 1.00 95.88 94 GLU A O 1
ATOM 747 N N . MET A 1 95 ? 0.998 -6.040 10.634 1.00 96.31 95 MET A N 1
ATOM 748 C CA . MET A 1 95 ? 2.180 -6.164 11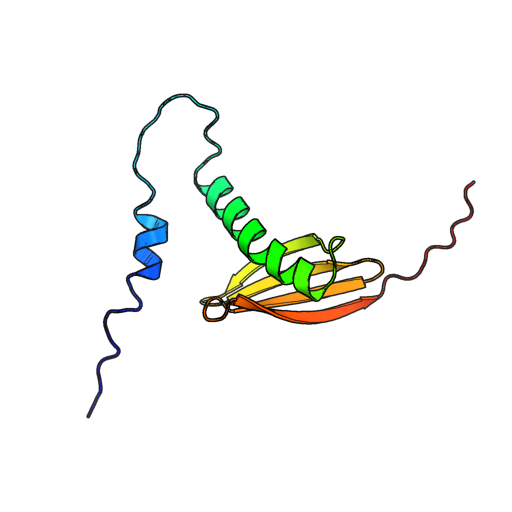.487 1.00 96.31 95 MET A CA 1
ATOM 749 C C . MET A 1 95 ? 1.896 -5.594 12.868 1.00 96.31 95 MET A C 1
ATOM 751 O O . MET A 1 95 ? 2.277 -6.182 13.872 1.00 96.31 95 MET A O 1
ATOM 755 N N . LEU A 1 96 ? 1.236 -4.434 12.909 1.00 94.19 96 LEU A N 1
ATOM 756 C CA . LEU A 1 96 ? 0.948 -3.706 14.137 1.00 94.19 96 LEU A CA 1
ATOM 757 C C . LEU A 1 96 ? -0.423 -3.049 14.036 1.00 94.19 96 LEU A C 1
ATOM 759 O O . LEU A 1 96 ? -0.757 -2.455 13.009 1.00 94.19 96 LEU A O 1
ATOM 763 N N . ARG A 1 97 ? -1.178 -3.086 15.133 1.00 92.69 97 ARG A N 1
ATOM 764 C CA . ARG A 1 97 ? -2.387 -2.284 15.315 1.00 92.69 97 ARG A CA 1
ATOM 765 C C . ARG A 1 97 ? -2.063 -1.118 16.235 1.00 92.69 97 ARG A C 1
ATOM 767 O O . ARG A 1 97 ? -1.542 -1.309 17.329 1.00 92.69 97 ARG A O 1
ATOM 774 N N . LEU A 1 98 ? -2.352 0.090 15.776 1.00 85.88 98 LEU A N 1
ATOM 775 C CA . LEU A 1 98 ? -2.119 1.299 16.544 1.00 85.88 98 LEU A CA 1
ATOM 776 C C . LEU A 1 98 ? -3.248 1.459 17.555 1.00 85.88 98 LEU A C 1
ATOM 778 O O . LEU A 1 98 ? -4.424 1.523 17.189 1.00 85.88 98 LEU A O 1
ATOM 782 N N . ALA A 1 99 ? -2.879 1.508 18.833 1.0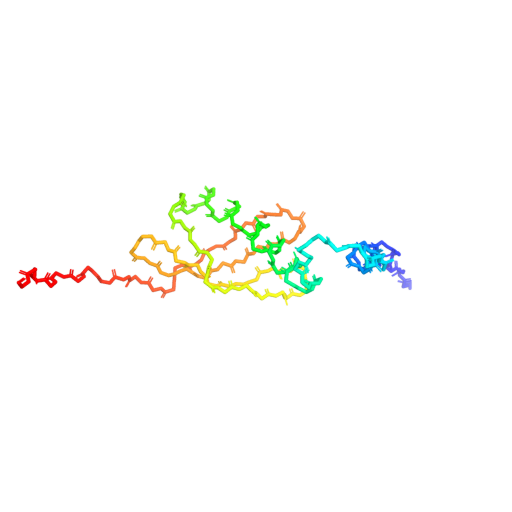0 82.00 99 ALA A N 1
ATOM 783 C CA . ALA A 1 99 ? -3.816 1.834 19.892 1.00 82.00 99 ALA A CA 1
ATOM 784 C C . ALA A 1 99 ? -4.386 3.238 19.654 1.00 82.00 99 ALA A C 1
ATOM 786 O O . ALA A 1 99 ? -3.676 4.154 19.227 1.00 82.00 99 ALA A O 1
ATOM 787 N N . ARG A 1 100 ? -5.676 3.422 19.944 1.00 71.25 100 ARG A N 1
ATOM 788 C CA . ARG A 1 100 ? -6.255 4.764 19.976 1.00 71.25 100 ARG A CA 1
ATOM 789 C C . ARG A 1 100 ? -5.640 5.502 21.160 1.00 71.25 100 ARG A C 1
ATOM 791 O O . ARG A 1 100 ? -5.881 5.143 22.306 1.00 71.25 100 ARG A O 1
ATOM 798 N N . SER A 1 101 ? -4.842 6.523 20.871 1.00 67.94 101 SER A N 1
ATOM 799 C CA . SER A 1 101 ? -4.433 7.498 21.877 1.00 67.94 101 SER A CA 1
ATOM 800 C C . SER A 1 101 ? -5.668 8.305 22.269 1.00 67.94 101 SER A C 1
ATOM 802 O O . SER A 1 101 ? -6.167 9.092 21.470 1.00 67.94 101 SER A O 1
ATOM 804 N N . SER A 1 102 ? -6.177 8.101 23.482 1.00 66.38 102 SER A N 1
ATOM 805 C CA . SER A 1 102 ? -7.210 8.947 24.083 1.00 66.38 102 SER A CA 1
ATOM 806 C C . SER A 1 102 ? -6.574 1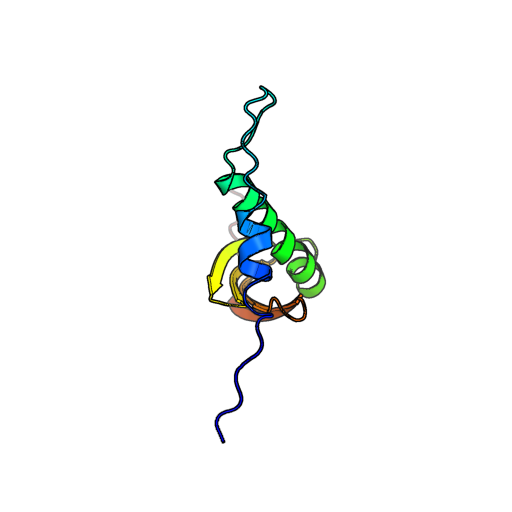0.074 24.896 1.00 66.38 102 SER A C 1
ATOM 808 O O . SER A 1 102 ? -7.018 10.345 26.011 1.00 66.38 102 SER A O 1
ATOM 810 N N . ARG A 1 103 ? -5.489 10.692 24.399 1.00 66.25 103 ARG A N 1
ATOM 811 C CA . ARG A 1 103 ? -4.968 11.888 25.070 1.00 66.25 103 ARG A CA 1
ATOM 812 C C . ARG A 1 103 ? -6.087 12.934 25.070 1.00 66.25 103 ARG A C 1
ATOM 814 O O . ARG A 1 103 ? -6.547 13.281 23.980 1.00 66.25 103 ARG A O 1
ATOM 821 N N . PRO A 1 104 ? -6.539 13.407 26.245 1.00 57.94 104 PRO A N 1
ATOM 822 C CA . PRO A 1 104 ? -7.428 14.551 26.289 1.00 57.94 104 PRO A CA 1
ATOM 823 C C . PRO A 1 104 ? -6.722 15.712 25.587 1.00 57.94 104 PRO A C 1
ATOM 825 O O . PRO A 1 104 ? -5.508 15.877 25.743 1.00 57.94 104 PRO A O 1
ATOM 828 N N . ALA A 1 105 ? -7.460 16.477 24.784 1.00 68.56 105 ALA A N 1
ATOM 829 C CA . ALA A 1 105 ? -6.969 17.774 24.347 1.00 68.56 105 ALA A CA 1
ATOM 830 C C . ALA A 1 105 ? -6.769 18.614 25.617 1.00 68.56 105 ALA A C 1
ATOM 832 O O . ALA A 1 105 ? -7.722 18.787 26.378 1.00 68.56 105 ALA A O 1
ATOM 833 N N . ALA A 1 106 ? -5.518 18.986 25.891 1.00 63.72 106 ALA A N 1
ATOM 834 C CA . ALA A 1 106 ? -5.161 19.865 26.999 1.00 63.72 106 ALA A CA 1
ATOM 835 C C . ALA A 1 106 ? -5.572 21.307 26.692 1.00 63.72 106 ALA A C 1
ATOM 837 O O . ALA A 1 106 ? -5.541 21.671 25.492 1.00 63.72 106 ALA A O 1
#

Foldseek 3Di:
DDDDPDPPVCVVVCVLVVVPPDDPDDDPDDPSVVVVVVVQLVLLQVLQCVPQNPQKHFPDWDDDPQKIWGWIDGVQFIWIWIQGNVPRHIDIDTDDGHDPPPDPDD

Secondary structure (DSSP, 8-state):
------GGGGHHHHHTTTT-------S----HHHHHHHHHHHHHHHHHHHHH-TT-EE---EEETTEEEEEEEETTEEEEEEEETTT-PEEEEEEEEPP---PPP-

pLDDT: mean 75.19, std 22.94, range [31.94, 97.81]

Radius of gyration: 19.02 Å; chains: 1; bounding box: 30×56×51 Å